Protein AF-A0A4Q9HXQ6-F1 (afdb_monomer_lite)

Sequence (179 aa):
MIAKRINAAAGVIARAMETRQTAAGIAVALSAAGMLQSPETAAEAERLRTQVTKLEQQVANAGALHIPHADSRHCQHDGGQWPCPTVSALGEASSASLWKRVTDALNALVATGIPVHVEPDGHISNPSGAEHIEWSRAAGRWRLVHDDETDETLLTAEQAEARRLDYRARMRAAGGDLP

Structure (mmCIF, N/CA/C/O backbone):
data_AF-A0A4Q9HXQ6-F1
#
_entry.id   AF-A0A4Q9HXQ6-F1
#
loop_
_atom_site.group_PDB
_atom_site.id
_atom_site.type_symbol
_atom_site.label_atom_id
_atom_site.label_alt_id
_atom_site.label_comp_id
_atom_site.label_asym_id
_atom_site.label_entity_id
_atom_site.label_seq_id
_atom_site.pdbx_PDB_ins_code
_atom_site.Cartn_x
_atom_site.Cartn_y
_atom_site.Cartn_z
_atom_site.occupancy
_atom_site.B_iso_or_equiv
_atom_site.auth_seq_id
_atom_site.auth_comp_id
_atom_site.auth_asym_id
_atom_site.auth_atom_id
_atom_site.pdbx_PDB_model_num
ATOM 1 N N . MET A 1 1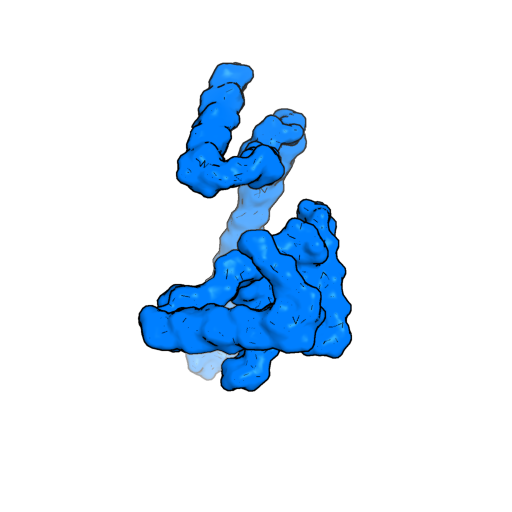 ? -0.865 21.820 25.682 1.00 62.19 1 MET A N 1
ATOM 2 C CA . MET A 1 1 ? -0.843 20.576 24.872 1.00 62.19 1 MET A CA 1
ATOM 3 C C . MET A 1 1 ? -2.142 19.775 24.965 1.00 62.19 1 MET A C 1
ATOM 5 O O . MET A 1 1 ? -2.641 19.377 23.923 1.00 62.19 1 MET A O 1
ATOM 9 N N . ILE A 1 2 ? -2.726 19.595 26.156 1.00 75.44 2 ILE A N 1
ATOM 10 C CA . ILE A 1 2 ? -3.942 18.782 26.366 1.00 75.44 2 ILE A CA 1
ATOM 11 C C . ILE A 1 2 ? -5.154 19.286 25.557 1.00 75.44 2 ILE A C 1
ATOM 13 O O . ILE A 1 2 ? -5.738 18.514 24.807 1.00 75.44 2 ILE A O 1
ATOM 17 N N . ALA A 1 3 ? -5.462 20.588 25.592 1.00 76.88 3 ALA A N 1
ATOM 18 C CA . ALA A 1 3 ? -6.603 21.156 24.857 1.00 76.88 3 ALA A CA 1
ATOM 19 C C . ALA A 1 3 ? -6.539 20.941 23.327 1.00 76.88 3 ALA A C 1
ATOM 21 O O . ALA A 1 3 ? -7.557 20.687 22.695 1.00 76.88 3 ALA A O 1
ATOM 22 N N . LYS A 1 4 ? -5.337 20.974 22.726 1.00 79.56 4 LYS A N 1
ATOM 23 C CA . LYS A 1 4 ? -5.158 20.696 21.288 1.00 79.56 4 LYS A CA 1
ATOM 24 C C . LYS A 1 4 ? -5.469 19.235 20.945 1.00 79.56 4 LYS A C 1
ATOM 26 O O . LYS A 1 4 ? -6.120 18.990 19.937 1.00 79.56 4 LYS A O 1
ATOM 31 N N . ARG A 1 5 ? -5.043 18.279 21.785 1.00 79.75 5 ARG A N 1
ATOM 32 C CA . ARG A 1 5 ? -5.346 16.847 21.590 1.00 79.75 5 ARG A CA 1
ATOM 33 C C . ARG A 1 5 ? -6.836 16.564 21.789 1.00 79.75 5 ARG A C 1
ATOM 35 O O . ARG A 1 5 ? -7.412 15.847 20.986 1.00 79.75 5 ARG A O 1
ATOM 42 N N . ILE A 1 6 ? -7.460 17.188 22.791 1.00 83.94 6 ILE A N 1
ATOM 43 C CA . ILE A 1 6 ? -8.906 17.068 23.038 1.00 83.94 6 ILE A CA 1
ATOM 44 C C . ILE A 1 6 ? -9.707 17.575 21.832 1.00 83.94 6 ILE A C 1
ATOM 46 O O . ILE A 1 6 ? -10.575 16.861 21.341 1.00 83.94 6 ILE A O 1
ATOM 50 N N . ASN A 1 7 ? -9.381 18.757 21.303 1.00 87.00 7 ASN A N 1
ATOM 51 C CA . ASN A 1 7 ? -10.089 19.308 20.143 1.00 87.00 7 ASN A CA 1
ATOM 52 C C . ASN A 1 7 ? -9.895 18.457 18.880 1.00 87.00 7 ASN A C 1
ATOM 54 O O . ASN A 1 7 ? -10.835 18.263 18.115 1.00 87.00 7 ASN A O 1
ATOM 58 N N . ALA A 1 8 ? -8.691 17.920 18.671 1.00 85.06 8 ALA A N 1
ATOM 59 C CA . ALA A 1 8 ? -8.421 17.038 17.543 1.00 85.06 8 ALA A CA 1
ATOM 60 C C . ALA A 1 8 ? -9.170 15.695 17.665 1.00 85.06 8 ALA A C 1
ATOM 62 O O . ALA A 1 8 ? -9.758 15.241 16.686 1.00 85.06 8 ALA A O 1
ATOM 63 N N . ALA A 1 9 ? -9.227 15.097 18.862 1.00 86.81 9 ALA A N 1
ATOM 64 C CA . ALA A 1 9 ? -10.021 13.894 19.118 1.00 86.81 9 ALA A CA 1
ATOM 65 C C . ALA A 1 9 ? -11.524 14.147 18.916 1.00 86.81 9 ALA A C 1
ATOM 67 O O . ALA A 1 9 ? -12.197 13.341 18.278 1.00 86.81 9 ALA A O 1
ATOM 68 N N . ALA A 1 10 ? -12.038 15.290 19.384 1.00 88.62 10 ALA A N 1
ATOM 69 C CA . ALA A 1 10 ? -13.428 15.686 19.170 1.00 88.62 10 ALA A CA 1
ATOM 70 C C . ALA A 1 10 ? -13.772 15.801 17.674 1.00 88.62 10 ALA A C 1
ATOM 72 O O . ALA A 1 10 ? -14.833 15.343 17.260 1.00 88.62 10 ALA A O 1
ATOM 73 N N . GLY A 1 11 ? -12.860 16.337 16.853 1.00 86.94 11 GLY A N 1
ATOM 74 C CA . GLY A 1 11 ? -13.035 16.400 15.398 1.00 86.94 11 GLY A CA 1
ATOM 75 C C . GLY A 1 11 ? -13.080 15.022 14.726 1.00 86.94 11 GLY A C 1
ATOM 76 O O . GLY A 1 11 ? -13.922 14.791 13.859 1.00 86.94 11 GLY A O 1
ATOM 77 N N . VAL A 1 12 ? -12.219 14.087 15.147 1.00 85.94 12 VAL A N 1
ATOM 78 C CA . VAL A 1 12 ? -12.231 12.700 14.641 1.00 85.94 12 VAL A CA 1
ATOM 79 C C . VAL A 1 12 ? -13.535 11.993 15.020 1.00 85.94 12 VAL A C 1
ATOM 81 O O . VAL A 1 12 ? -14.154 11.364 14.165 1.00 85.94 12 VAL A O 1
ATOM 84 N N . ILE A 1 13 ? -13.980 12.140 16.271 1.00 87.00 13 ILE A N 1
ATOM 85 C CA . ILE A 1 13 ? -15.233 11.547 16.759 1.00 87.00 13 ILE A CA 1
ATOM 86 C C . ILE A 1 13 ? -16.432 12.126 16.004 1.00 87.00 13 ILE A C 1
ATOM 88 O O . ILE A 1 13 ? -17.254 11.360 15.513 1.00 87.00 13 ILE A O 1
ATOM 92 N N . ALA A 1 14 ? -16.514 13.452 15.853 1.00 87.88 14 ALA A N 1
ATOM 93 C CA . ALA A 1 14 ? -17.610 14.101 15.134 1.00 87.88 14 ALA A CA 1
ATOM 94 C C . ALA A 1 14 ? -17.729 13.586 13.690 1.00 87.88 14 ALA A C 1
ATOM 96 O O . ALA A 1 14 ? -18.809 13.185 13.264 1.00 87.88 14 ALA A O 1
ATOM 97 N N . ARG A 1 15 ? -16.604 13.489 12.971 1.00 87.44 15 ARG A N 1
ATOM 98 C CA . ARG A 1 15 ? -16.581 12.978 11.594 1.00 87.44 15 ARG A CA 1
ATOM 99 C C . ARG A 1 15 ? -16.942 11.492 11.499 1.00 87.44 15 ARG A C 1
ATOM 101 O O . ARG A 1 15 ? -17.598 11.082 10.549 1.00 87.44 15 ARG A O 1
ATOM 108 N N . ALA A 1 16 ? -16.531 10.679 12.470 1.00 83.81 16 ALA A N 1
ATOM 109 C CA . ALA A 1 16 ? -16.905 9.265 12.522 1.00 83.81 16 ALA A CA 1
ATOM 110 C C . ALA A 1 16 ? -18.395 9.067 12.869 1.00 83.81 16 ALA A C 1
ATOM 112 O O . ALA A 1 16 ? -19.027 8.115 12.410 1.00 83.81 16 ALA A O 1
ATOM 113 N N . MET A 1 17 ? -18.983 9.988 13.640 1.00 83.06 17 MET A N 1
ATOM 114 C CA . MET A 1 17 ? -20.420 9.997 13.919 1.00 83.06 17 MET A CA 1
ATOM 115 C C . MET A 1 17 ? -21.253 10.392 12.691 1.00 83.06 17 MET A C 1
ATOM 117 O O . MET A 1 17 ? -22.320 9.815 12.484 1.00 83.06 17 MET A O 1
ATOM 121 N N . GLU A 1 18 ? -20.772 11.312 11.846 1.00 88.69 18 GLU A N 1
ATOM 122 C CA . GLU A 1 18 ? -21.433 11.680 10.578 1.00 88.69 18 GLU A CA 1
ATOM 123 C C . GLU A 1 18 ? -21.591 10.480 9.632 1.00 88.69 18 GLU A C 1
ATOM 125 O O . GLU A 1 18 ? -22.601 10.359 8.940 1.00 88.69 18 GLU A O 1
ATOM 130 N N . THR A 1 19 ? -20.632 9.552 9.649 1.00 85.38 19 THR A N 1
ATOM 131 C CA . THR A 1 19 ? -20.660 8.314 8.856 1.00 85.38 19 THR A CA 1
ATOM 132 C C . THR A 1 19 ? -21.284 7.126 9.596 1.00 85.38 19 THR A C 1
ATOM 134 O O . THR A 1 19 ? -21.181 5.995 9.128 1.00 85.38 19 THR A O 1
ATOM 137 N N . ARG A 1 20 ? -21.962 7.366 10.732 1.00 82.12 20 ARG A N 1
ATOM 138 C CA . ARG A 1 20 ? -22.626 6.348 11.572 1.00 82.12 20 ARG A CA 1
ATOM 139 C C . ARG A 1 20 ? -21.715 5.177 11.966 1.00 82.12 20 ARG A C 1
ATOM 141 O O . ARG A 1 20 ? -22.180 4.043 12.079 1.00 82.12 20 ARG A O 1
ATOM 148 N N . GLN A 1 21 ? -20.427 5.431 12.191 1.00 82.12 21 GLN A N 1
ATOM 149 C CA . GLN A 1 21 ? -19.519 4.365 12.604 1.00 82.12 21 GLN A CA 1
ATOM 150 C C . GLN A 1 21 ? -19.861 3.820 13.992 1.00 82.12 21 GLN A C 1
ATOM 152 O O . GLN A 1 21 ? -20.287 4.543 14.895 1.00 82.12 21 GLN A O 1
ATOM 157 N N . THR A 1 22 ? -19.626 2.521 14.169 1.00 87.81 22 THR A N 1
ATOM 158 C CA . THR A 1 22 ? -19.718 1.858 15.470 1.00 87.81 22 THR A CA 1
ATOM 159 C C . THR A 1 22 ? -18.613 2.358 16.404 1.00 87.81 22 THR A C 1
ATOM 161 O O . THR A 1 22 ? -17.607 2.925 15.971 1.00 87.81 22 THR A O 1
ATOM 164 N N . ALA A 1 23 ? -18.752 2.100 17.706 1.00 82.94 23 ALA A N 1
ATOM 165 C CA . ALA A 1 23 ? -17.714 2.427 18.687 1.00 82.94 23 ALA A CA 1
ATOM 166 C C . ALA A 1 23 ? -16.338 1.830 18.321 1.00 82.94 23 ALA A C 1
ATOM 168 O O . ALA A 1 23 ? -15.309 2.464 18.551 1.00 82.94 23 ALA A O 1
ATOM 169 N N . ALA A 1 24 ? -16.320 0.648 17.692 1.00 81.81 24 ALA A N 1
ATOM 170 C CA . ALA A 1 24 ? -15.103 0.030 17.175 1.00 81.81 24 ALA A CA 1
ATOM 171 C C . ALA A 1 24 ? -14.487 0.844 16.022 1.00 81.81 24 ALA A C 1
ATOM 173 O O . ALA A 1 24 ? -13.284 1.097 16.034 1.00 81.81 24 ALA A O 1
ATOM 174 N N . GLY A 1 25 ? -15.301 1.331 15.077 1.00 80.12 25 GLY A N 1
ATOM 175 C CA . GLY A 1 25 ? -14.837 2.203 13.990 1.00 80.12 25 GLY A CA 1
ATOM 176 C C . GLY A 1 25 ? -14.228 3.513 14.501 1.00 80.12 25 GLY A C 1
ATOM 177 O O . GLY A 1 25 ? -13.138 3.904 14.081 1.00 80.12 25 GLY A O 1
ATOM 178 N N . ILE A 1 26 ? -14.857 4.131 15.506 1.00 85.62 26 ILE A N 1
ATOM 179 C CA . ILE A 1 26 ? -14.330 5.338 16.164 1.00 85.62 26 ILE A CA 1
ATOM 180 C C . ILE A 1 26 ? -12.983 5.049 16.847 1.00 85.62 26 ILE A C 1
ATOM 182 O O . ILE A 1 26 ? -12.045 5.841 16.728 1.00 85.62 26 ILE A O 1
ATOM 186 N N . ALA A 1 27 ? -12.853 3.912 17.539 1.00 81.81 27 ALA A N 1
ATOM 187 C CA . ALA A 1 27 ? -11.600 3.511 18.179 1.00 81.81 27 ALA A CA 1
ATOM 188 C C . ALA A 1 27 ? -10.472 3.289 17.156 1.00 81.81 27 ALA A C 1
ATOM 190 O O . ALA A 1 27 ? -9.345 3.738 17.383 1.00 81.81 27 ALA A O 1
ATOM 191 N N . VAL A 1 28 ? -10.776 2.677 16.006 1.00 81.06 28 VAL A N 1
ATOM 192 C CA . VAL A 1 28 ? -9.829 2.528 14.888 1.00 81.06 28 VAL A CA 1
ATOM 193 C C . VAL A 1 28 ? -9.407 3.894 14.346 1.00 81.06 28 VAL A C 1
ATOM 195 O O . VAL A 1 28 ? -8.212 4.134 14.185 1.00 81.06 28 VAL A O 1
ATOM 198 N N . ALA A 1 29 ? -10.345 4.822 14.140 1.00 80.38 29 ALA A N 1
ATOM 199 C CA . ALA A 1 29 ? -10.038 6.169 13.658 1.00 80.38 29 ALA A CA 1
ATOM 200 C C . ALA A 1 29 ? -9.139 6.952 14.636 1.00 80.38 29 ALA A C 1
ATOM 202 O O . ALA A 1 29 ? -8.174 7.598 14.221 1.00 80.38 29 ALA A O 1
ATOM 203 N N . LEU A 1 30 ? -9.402 6.857 15.943 1.00 85.69 30 LEU A N 1
ATOM 204 C CA . LEU A 1 30 ? -8.563 7.468 16.980 1.00 85.69 30 LEU A CA 1
ATOM 205 C C . LEU A 1 30 ? -7.173 6.819 17.060 1.00 85.69 30 LEU A C 1
ATOM 207 O O . LEU A 1 30 ? -6.178 7.525 17.245 1.00 85.69 30 LEU A O 1
ATOM 211 N N . SER A 1 31 ? -7.089 5.498 16.892 1.00 82.00 31 SER A N 1
ATOM 212 C CA . SER A 1 31 ? -5.820 4.766 16.824 1.00 82.00 31 SER A CA 1
ATOM 213 C C . SER A 1 31 ? -4.994 5.183 15.603 1.00 82.00 31 SER A C 1
ATOM 215 O O . SER A 1 31 ? -3.824 5.541 15.739 1.00 82.00 31 SER A O 1
ATOM 217 N N . ALA A 1 32 ? -5.620 5.250 14.423 1.00 79.38 32 ALA A N 1
ATOM 218 C CA . ALA A 1 32 ? -4.990 5.694 13.179 1.00 79.38 32 ALA A CA 1
ATOM 219 C C . ALA A 1 32 ? -4.487 7.145 13.269 1.00 79.38 32 ALA A C 1
ATOM 221 O O . ALA A 1 32 ? -3.410 7.469 12.760 1.00 79.38 32 ALA A O 1
ATOM 222 N N . ALA A 1 33 ? -5.224 7.999 13.985 1.00 80.81 33 ALA A N 1
ATOM 223 C CA . ALA A 1 33 ? -4.827 9.369 14.301 1.00 80.81 33 ALA A CA 1
ATOM 224 C C . ALA A 1 33 ? -3.733 9.473 15.390 1.00 80.81 33 ALA A C 1
ATOM 226 O O . ALA A 1 33 ? -3.349 10.583 15.758 1.00 80.81 33 ALA A O 1
ATOM 227 N N . GLY A 1 34 ? -3.247 8.353 15.943 1.00 77.81 34 GLY A N 1
ATOM 228 C CA . GLY A 1 34 ? -2.225 8.328 16.998 1.00 77.81 34 GLY A CA 1
ATOM 229 C C . GLY A 1 34 ? -2.708 8.879 18.346 1.00 77.81 34 GLY A C 1
ATOM 230 O O . GLY A 1 34 ? -1.898 9.201 19.217 1.00 77.81 34 GLY A O 1
ATOM 231 N N . MET A 1 35 ? -4.026 9.016 18.540 1.00 83.62 35 MET A N 1
ATOM 232 C CA . MET A 1 35 ? -4.622 9.602 19.750 1.00 83.62 35 MET A CA 1
ATOM 233 C C . MET A 1 35 ? -4.565 8.649 20.948 1.00 83.62 35 MET A C 1
ATOM 235 O O . MET A 1 35 ? -4.562 9.109 22.087 1.00 83.62 35 MET A O 1
ATOM 239 N N . LEU A 1 36 ? -4.509 7.338 20.689 1.00 83.31 36 LEU A N 1
ATOM 240 C CA . LEU A 1 36 ? -4.455 6.285 21.711 1.00 83.31 36 LEU A CA 1
ATOM 241 C C . LEU A 1 36 ? -3.021 5.877 22.089 1.00 83.31 36 LEU A C 1
ATOM 243 O O . LEU A 1 36 ? -2.829 5.058 22.982 1.00 83.31 36 LEU A O 1
ATOM 247 N N . GLN A 1 37 ? -2.014 6.443 21.421 1.00 83.38 37 GLN A N 1
ATOM 248 C CA . GLN A 1 37 ? -0.603 6.150 21.668 1.00 83.38 37 GLN A CA 1
ATOM 249 C C . GLN A 1 37 ? 0.013 7.145 22.663 1.00 83.38 37 GLN A C 1
ATOM 251 O O . GLN A 1 37 ? -0.426 8.301 22.786 1.00 83.38 37 GLN A O 1
ATOM 256 N N . SER A 1 38 ? 1.073 6.711 23.355 1.00 84.94 38 SER A N 1
ATOM 257 C CA . SER A 1 38 ? 1.908 7.629 24.132 1.00 84.94 38 SER A CA 1
ATOM 258 C C . SER A 1 38 ? 2.482 8.716 23.207 1.00 84.94 38 SER A C 1
ATOM 260 O O . SER A 1 38 ? 2.663 8.482 22.004 1.00 84.94 38 SER A O 1
ATOM 262 N N . PRO A 1 39 ? 2.732 9.935 23.715 1.00 81.06 39 PRO A N 1
ATOM 263 C CA . PRO A 1 39 ? 3.301 10.999 22.892 1.00 81.06 39 PRO A CA 1
ATOM 264 C C . PRO A 1 39 ? 4.666 10.614 22.297 1.00 81.06 39 PRO A C 1
ATOM 266 O O . PRO A 1 39 ? 4.987 11.058 21.196 1.00 81.06 39 PRO A O 1
ATOM 269 N N . GLU A 1 40 ? 5.434 9.760 22.974 1.00 85.88 40 GLU A N 1
ATOM 270 C CA . GLU A 1 40 ? 6.713 9.236 22.494 1.00 85.88 40 GLU A CA 1
ATOM 271 C C . GLU A 1 40 ? 6.522 8.311 21.285 1.00 85.88 40 GLU A C 1
ATOM 273 O O . GLU A 1 40 ? 7.152 8.528 20.249 1.00 85.88 40 GLU A O 1
ATOM 278 N N . THR A 1 41 ? 5.603 7.342 21.373 1.00 87.44 41 THR A N 1
ATOM 279 C CA . THR A 1 41 ? 5.307 6.411 20.272 1.00 87.44 41 THR A CA 1
ATOM 280 C C . THR A 1 41 ? 4.720 7.140 19.066 1.00 87.44 41 THR A C 1
ATOM 282 O O . THR A 1 41 ? 5.118 6.874 17.934 1.00 87.44 41 THR A O 1
ATOM 285 N N . ALA A 1 42 ? 3.831 8.112 19.286 1.00 79.44 42 ALA A N 1
ATOM 286 C CA . ALA A 1 42 ? 3.281 8.921 18.200 1.00 79.44 42 ALA A CA 1
ATOM 287 C C . ALA A 1 42 ? 4.374 9.748 17.489 1.00 79.44 42 ALA A C 1
ATOM 289 O O . ALA A 1 42 ? 4.385 9.845 16.262 1.00 79.44 42 ALA A O 1
ATOM 290 N N . ALA A 1 43 ? 5.324 10.314 18.244 1.00 85.00 43 ALA A N 1
ATOM 291 C CA . ALA A 1 43 ? 6.441 11.074 17.683 1.00 85.00 43 ALA A CA 1
ATOM 292 C C . ALA A 1 43 ? 7.446 10.190 16.924 1.00 85.00 43 ALA A C 1
ATOM 294 O O . ALA A 1 43 ? 8.083 10.650 15.974 1.00 85.00 43 ALA A O 1
ATOM 295 N N . GLU A 1 44 ? 7.623 8.939 17.341 1.00 89.94 44 GLU A N 1
ATOM 296 C CA . GLU A 1 44 ? 8.434 7.963 16.613 1.00 89.94 44 GLU A CA 1
ATOM 297 C C . GLU A 1 44 ? 7.746 7.512 15.321 1.00 89.94 44 GLU A C 1
ATOM 299 O O . GLU A 1 44 ? 8.371 7.545 14.262 1.00 89.94 44 GLU A O 1
ATOM 304 N N . ALA A 1 45 ? 6.447 7.200 15.370 1.00 85.25 45 ALA A N 1
ATOM 305 C CA . ALA A 1 45 ? 5.669 6.840 14.187 1.00 85.25 45 ALA A CA 1
ATOM 306 C C . ALA A 1 45 ? 5.706 7.945 13.118 1.00 85.25 45 ALA A C 1
ATOM 308 O O . ALA A 1 45 ? 5.890 7.660 11.935 1.00 85.25 45 ALA A O 1
ATOM 309 N N . GLU A 1 46 ? 5.600 9.211 13.526 1.00 88.69 46 GLU A N 1
ATOM 310 C CA . GLU A 1 46 ? 5.692 10.347 12.606 1.00 88.69 46 GLU A CA 1
ATOM 311 C C . GLU A 1 46 ? 7.093 10.505 11.994 1.00 88.69 46 GLU A C 1
ATOM 313 O O . GLU A 1 46 ? 7.237 10.748 10.790 1.00 88.69 46 GLU A O 1
ATOM 318 N N . ARG A 1 47 ? 8.147 10.303 12.797 1.00 92.94 47 ARG A N 1
ATOM 319 C CA . ARG A 1 47 ? 9.529 10.292 12.296 1.00 92.94 47 ARG A CA 1
ATOM 320 C C . ARG A 1 47 ? 9.749 9.183 11.274 1.00 92.94 47 ARG A C 1
ATOM 322 O O . ARG A 1 47 ? 10.327 9.448 10.221 1.00 92.94 47 ARG A O 1
ATOM 329 N N . LEU A 1 48 ? 9.261 7.977 11.557 1.00 93.62 48 LEU A N 1
ATOM 330 C CA . LEU A 1 48 ? 9.371 6.839 10.648 1.00 93.62 48 LEU A CA 1
ATOM 331 C C . LEU A 1 48 ? 8.600 7.084 9.349 1.00 93.62 48 LEU A C 1
ATOM 333 O O . LEU A 1 48 ? 9.152 6.856 8.278 1.00 93.62 48 LEU A O 1
ATOM 337 N N . ARG A 1 49 ? 7.378 7.629 9.410 1.00 89.81 49 ARG A N 1
ATOM 338 C CA . ARG A 1 49 ? 6.605 8.002 8.209 1.00 89.81 49 ARG A CA 1
ATOM 339 C C . ARG A 1 49 ? 7.347 9.017 7.344 1.00 89.81 49 ARG A C 1
ATOM 341 O O . ARG A 1 49 ? 7.488 8.811 6.143 1.00 89.81 49 ARG A O 1
ATOM 348 N N . THR A 1 50 ? 7.901 10.059 7.964 1.00 95.50 50 THR A N 1
ATOM 349 C CA . THR A 1 50 ? 8.718 11.059 7.259 1.00 95.50 50 THR A CA 1
ATOM 350 C C . THR A 1 50 ? 9.949 10.418 6.610 1.00 95.50 50 THR A C 1
ATOM 352 O O . THR A 1 50 ? 10.309 10.744 5.477 1.00 95.50 50 THR A O 1
ATOM 355 N N . GLN A 1 51 ? 10.603 9.488 7.311 1.00 95.00 51 GLN A N 1
ATOM 356 C CA . GLN A 1 51 ? 11.757 8.765 6.786 1.00 95.00 51 GLN A CA 1
ATOM 357 C C . GLN A 1 51 ? 11.379 7.858 5.610 1.00 95.00 51 GLN A C 1
ATOM 359 O O . GLN A 1 51 ? 12.118 7.827 4.629 1.00 95.00 51 GLN A O 1
ATOM 364 N N . VAL A 1 52 ? 10.230 7.180 5.671 1.00 94.19 52 VAL A N 1
ATOM 365 C CA . VAL A 1 52 ? 9.704 6.364 4.568 1.00 94.19 52 VAL A CA 1
ATOM 366 C C . VAL A 1 52 ? 9.449 7.230 3.340 1.00 94.19 52 VAL A C 1
ATOM 368 O O . VAL A 1 52 ? 10.027 6.944 2.299 1.00 94.19 52 VAL A O 1
ATOM 371 N N . THR A 1 53 ? 8.723 8.345 3.462 1.00 94.38 53 THR A N 1
ATOM 372 C CA . THR A 1 53 ? 8.486 9.259 2.327 1.00 94.38 53 THR A CA 1
ATOM 373 C C . THR A 1 53 ? 9.793 9.777 1.724 1.00 94.38 53 THR A C 1
ATOM 375 O O . THR A 1 53 ? 9.940 9.867 0.505 1.00 94.38 53 THR A O 1
ATOM 378 N N . LYS A 1 54 ? 10.788 10.086 2.564 1.00 94.69 54 LYS A N 1
ATOM 379 C CA . LYS A 1 54 ? 12.114 10.494 2.088 1.00 94.69 54 LYS A CA 1
ATOM 380 C C . LYS A 1 54 ? 12.809 9.376 1.306 1.00 94.69 54 LYS A C 1
ATOM 382 O O . LYS A 1 54 ? 13.392 9.655 0.260 1.00 94.69 54 LYS A O 1
ATOM 387 N N . LEU A 1 55 ? 12.775 8.144 1.808 1.00 92.88 55 LEU A N 1
ATOM 388 C CA . LEU A 1 55 ? 13.386 6.989 1.146 1.00 92.88 55 LEU A CA 1
ATOM 389 C C . LEU A 1 55 ? 12.666 6.644 -0.162 1.00 92.88 55 LEU A C 1
ATOM 391 O O . LEU A 1 55 ? 13.329 6.416 -1.169 1.00 92.88 55 LEU A O 1
ATOM 395 N N . GLU A 1 56 ? 11.335 6.686 -0.183 1.00 90.12 56 GLU A N 1
ATOM 396 C CA . GLU A 1 56 ? 10.529 6.501 -1.395 1.00 90.12 56 GLU A CA 1
ATOM 397 C C . GLU A 1 56 ? 10.891 7.539 -2.462 1.00 90.12 56 GLU A C 1
ATOM 399 O O . GLU A 1 56 ? 11.129 7.185 -3.618 1.00 90.12 56 GLU A O 1
ATOM 404 N N . GLN A 1 57 ? 11.038 8.809 -2.072 1.00 90.06 57 GLN A N 1
ATOM 405 C CA . GLN A 1 57 ? 11.483 9.858 -2.987 1.00 90.06 57 GLN A CA 1
ATOM 406 C C . GLN A 1 57 ? 12.912 9.618 -3.492 1.00 90.06 57 GLN A C 1
ATOM 408 O O . GLN A 1 57 ? 13.199 9.852 -4.666 1.00 90.06 57 GLN A O 1
ATOM 413 N N . GLN A 1 58 ? 13.822 9.154 -2.632 1.00 90.69 58 GLN A N 1
ATOM 414 C CA . GLN A 1 58 ? 15.192 8.820 -3.035 1.00 90.69 58 GLN A CA 1
ATOM 415 C C . GLN A 1 58 ? 15.221 7.664 -4.039 1.00 90.69 58 GLN A C 1
ATOM 417 O O . GLN A 1 58 ? 15.946 7.746 -5.030 1.00 90.69 58 GLN A O 1
ATOM 422 N N . VAL A 1 59 ? 14.402 6.634 -3.825 1.00 90.25 59 VAL A N 1
ATOM 423 C CA . VAL A 1 59 ? 14.240 5.507 -4.751 1.00 90.25 59 VAL A CA 1
ATOM 424 C C . VAL A 1 59 ? 13.672 5.975 -6.092 1.00 90.25 59 VAL A C 1
ATOM 426 O O . VAL A 1 59 ? 14.225 5.635 -7.139 1.00 90.25 59 VAL A O 1
ATOM 429 N N . ALA A 1 60 ? 12.624 6.804 -6.076 1.00 87.81 60 ALA A N 1
ATOM 430 C CA . ALA A 1 60 ? 12.038 7.364 -7.292 1.00 87.81 60 ALA A CA 1
ATOM 431 C C . ALA A 1 60 ? 13.053 8.212 -8.078 1.00 87.81 60 ALA A C 1
ATOM 433 O O . ALA A 1 60 ? 13.184 8.063 -9.293 1.00 87.81 60 ALA A O 1
ATOM 434 N N . ASN A 1 61 ? 13.823 9.053 -7.382 1.00 91.38 61 ASN A N 1
ATOM 435 C CA . ASN A 1 61 ? 14.867 9.871 -7.996 1.00 91.38 61 ASN A CA 1
ATOM 436 C C . ASN A 1 61 ? 15.982 9.011 -8.604 1.00 91.38 61 ASN A C 1
ATOM 438 O O . ASN A 1 61 ? 16.424 9.290 -9.716 1.00 91.38 61 ASN A O 1
ATOM 442 N N . ALA A 1 62 ? 16.420 7.959 -7.906 1.00 90.31 62 ALA A N 1
ATOM 443 C CA . ALA A 1 62 ? 17.420 7.033 -8.429 1.00 90.31 62 ALA A CA 1
ATOM 444 C C . ALA A 1 62 ? 16.920 6.339 -9.707 1.00 90.31 62 ALA A C 1
ATOM 446 O O . ALA A 1 62 ? 17.633 6.312 -10.707 1.00 90.31 62 ALA A O 1
ATOM 447 N N . GLY A 1 63 ? 15.671 5.864 -9.724 1.00 87.62 63 GLY A N 1
ATOM 448 C CA . GLY A 1 63 ? 15.068 5.284 -10.928 1.00 87.62 63 GLY A CA 1
ATOM 449 C C . GLY A 1 63 ? 14.973 6.271 -12.099 1.00 87.62 63 GLY A C 1
ATOM 450 O O . GLY A 1 63 ? 15.217 5.889 -13.238 1.00 87.62 63 GLY A O 1
ATOM 451 N N . ALA A 1 64 ? 14.673 7.545 -11.829 1.00 90.69 64 ALA A N 1
ATOM 452 C CA . ALA A 1 64 ? 14.567 8.576 -12.864 1.00 90.69 64 ALA A CA 1
ATOM 453 C C . ALA A 1 64 ? 15.923 8.986 -13.467 1.00 90.69 64 ALA A C 1
ATOM 455 O O . ALA A 1 64 ? 15.990 9.330 -14.646 1.00 90.69 64 ALA A O 1
ATOM 456 N N . LEU A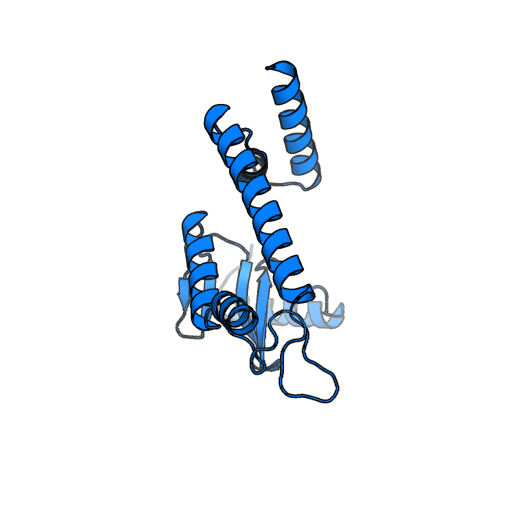 1 65 ? 16.999 8.958 -12.672 1.00 93.31 65 LEU A N 1
ATOM 457 C CA . LEU A 1 65 ? 18.351 9.290 -13.137 1.00 93.31 65 LEU A CA 1
ATOM 458 C C . LEU A 1 65 ? 18.956 8.185 -14.009 1.00 93.31 65 LEU A C 1
ATOM 460 O O . LEU A 1 65 ? 19.704 8.473 -14.942 1.00 93.31 65 LEU A O 1
ATOM 464 N N . HIS A 1 66 ? 18.634 6.926 -13.719 1.00 93.31 66 HIS A N 1
ATOM 465 C CA . HIS A 1 66 ? 19.144 5.784 -14.464 1.00 93.31 66 HIS A CA 1
ATOM 466 C C . HIS A 1 66 ? 18.214 5.434 -15.631 1.00 93.31 66 HIS A C 1
ATOM 468 O O . HIS A 1 66 ? 17.389 4.530 -15.540 1.00 93.31 66 HIS A O 1
ATOM 474 N N . ILE A 1 67 ? 18.376 6.146 -16.746 1.00 91.56 67 ILE A N 1
ATOM 475 C CA . ILE A 1 67 ? 17.655 5.924 -18.009 1.00 91.56 67 ILE A CA 1
ATOM 476 C C . ILE A 1 67 ? 18.548 5.237 -19.055 1.00 91.56 67 ILE A C 1
ATOM 478 O O . ILE A 1 67 ? 19.760 5.469 -19.067 1.00 91.56 67 ILE A O 1
ATOM 482 N N . PRO A 1 68 ? 17.988 4.407 -19.956 1.00 92.50 68 PRO A N 1
ATOM 483 C CA . PRO A 1 68 ? 18.753 3.804 -21.041 1.00 92.50 68 PRO A CA 1
ATOM 484 C C . PRO A 1 68 ? 19.124 4.851 -22.095 1.00 92.50 68 PRO A C 1
ATOM 486 O O . PRO A 1 68 ? 18.368 5.789 -22.359 1.00 92.50 68 PRO A O 1
ATOM 489 N N . HIS A 1 69 ? 20.274 4.688 -22.741 1.00 90.31 69 HIS A N 1
ATOM 490 C CA . HIS A 1 69 ? 20.565 5.390 -23.990 1.00 90.31 69 HIS A CA 1
ATOM 491 C C . HIS A 1 69 ? 19.579 4.963 -25.090 1.00 90.31 69 HIS A C 1
ATOM 493 O O . HIS A 1 69 ? 19.171 3.805 -25.157 1.00 90.31 69 HIS A O 1
ATOM 499 N N . ALA A 1 70 ? 19.203 5.893 -25.972 1.00 91.06 70 ALA A N 1
ATOM 500 C CA . ALA A 1 70 ? 18.261 5.609 -27.060 1.00 91.06 70 ALA A CA 1
ATOM 501 C C . ALA A 1 70 ? 18.849 4.668 -28.129 1.00 91.06 70 ALA A C 1
ATOM 503 O O . ALA A 1 70 ? 18.122 3.923 -28.781 1.00 91.06 70 ALA A O 1
ATOM 504 N N . ASP A 1 71 ? 20.165 4.709 -28.302 1.00 91.38 71 ASP A N 1
ATOM 505 C CA . ASP A 1 71 ? 20.926 4.064 -29.370 1.00 91.38 71 ASP A CA 1
ATOM 506 C C . ASP A 1 71 ? 21.902 2.989 -28.865 1.00 91.38 71 ASP A C 1
ATOM 508 O O . ASP A 1 71 ? 22.484 2.256 -29.664 1.00 91.38 71 ASP A O 1
ATOM 512 N N . SER A 1 72 ? 22.072 2.850 -27.546 1.00 90.00 72 SER A N 1
ATOM 513 C CA . SER A 1 72 ? 22.988 1.874 -26.958 1.00 90.00 72 SER A CA 1
ATOM 514 C C . SER A 1 72 ? 22.365 1.120 -25.787 1.00 90.00 72 SER A C 1
ATOM 516 O O . SER A 1 72 ? 21.486 1.610 -25.085 1.00 90.00 72 SER A O 1
ATOM 518 N N . ARG A 1 73 ? 22.847 -0.105 -25.546 1.00 90.25 73 ARG A N 1
ATOM 519 C CA . ARG A 1 73 ? 22.437 -0.925 -24.394 1.00 90.25 73 ARG A CA 1
ATOM 520 C C . ARG A 1 73 ? 23.196 -0.537 -23.125 1.00 90.25 73 ARG A C 1
ATOM 522 O O . ARG A 1 73 ? 23.657 -1.419 -22.407 1.00 90.25 73 ARG A O 1
ATOM 529 N N . HIS A 1 74 ? 23.328 0.759 -22.864 1.00 93.38 74 HIS A N 1
ATOM 530 C CA . HIS A 1 74 ? 23.964 1.280 -21.661 1.00 93.38 74 HIS A CA 1
ATOM 531 C C . HIS A 1 74 ? 23.044 2.257 -20.933 1.00 93.38 74 HIS A C 1
ATOM 533 O O . HIS A 1 74 ? 22.159 2.874 -21.526 1.00 93.38 74 HIS A O 1
ATOM 539 N N . CYS A 1 75 ? 23.251 2.383 -19.634 1.00 94.50 75 CYS A N 1
ATOM 540 C CA . CYS A 1 75 ? 22.620 3.390 -18.798 1.00 94.50 75 CYS A CA 1
ATOM 541 C C . CYS A 1 75 ? 23.342 4.735 -18.957 1.00 94.50 75 CYS A C 1
ATOM 543 O O . CYS A 1 75 ? 24.570 4.788 -18.962 1.00 94.50 75 CYS A O 1
ATOM 545 N N . GLN A 1 76 ? 22.582 5.826 -19.044 1.00 92.75 76 GLN A N 1
ATOM 546 C CA . GLN A 1 76 ? 23.120 7.179 -19.216 1.00 92.75 76 GLN A CA 1
ATOM 547 C C . GLN A 1 76 ? 23.873 7.700 -17.987 1.00 92.75 76 GLN A C 1
ATOM 549 O O . GLN A 1 76 ? 24.727 8.572 -18.118 1.00 92.75 76 GLN A O 1
ATOM 554 N N . HIS A 1 77 ? 23.550 7.197 -16.793 1.00 91.19 77 HIS A N 1
ATOM 555 C CA . HIS A 1 77 ? 24.113 7.713 -15.546 1.00 91.19 77 HIS A CA 1
ATOM 556 C C . HIS A 1 77 ? 25.454 7.075 -15.182 1.00 91.19 77 HIS A C 1
ATOM 558 O O . HIS A 1 77 ? 26.391 7.769 -14.802 1.00 91.19 77 HIS A O 1
ATOM 564 N N . ASP A 1 78 ? 25.543 5.749 -15.286 1.00 89.06 78 ASP A N 1
ATOM 565 C CA . ASP A 1 78 ? 26.714 4.976 -14.859 1.00 89.06 78 ASP A CA 1
ATOM 566 C C . ASP A 1 78 ? 27.506 4.379 -16.035 1.00 89.06 78 ASP A C 1
ATOM 568 O O . ASP A 1 78 ? 28.583 3.823 -15.823 1.00 89.06 78 ASP A O 1
ATOM 572 N N . GLY A 1 79 ? 27.003 4.489 -17.273 1.00 88.94 79 GLY A N 1
ATOM 573 C CA . GLY A 1 79 ? 27.632 3.933 -18.475 1.00 88.94 79 GLY A CA 1
ATOM 574 C C . GLY A 1 79 ? 27.653 2.401 -18.527 1.00 88.94 79 GLY A C 1
ATOM 575 O O . GLY A 1 79 ? 28.204 1.830 -19.468 1.00 88.94 79 GLY A O 1
ATOM 576 N N . GLY A 1 80 ? 27.073 1.721 -17.533 1.00 91.12 80 GLY A N 1
ATOM 577 C CA . GLY A 1 80 ? 27.027 0.265 -17.455 1.00 91.12 80 GLY A CA 1
ATOM 578 C C . GLY A 1 80 ? 26.003 -0.330 -18.417 1.00 91.12 80 GLY A C 1
ATOM 579 O O . GLY A 1 80 ? 25.133 0.373 -18.928 1.00 91.12 80 GLY A O 1
ATOM 580 N N . GLN A 1 81 ? 26.087 -1.639 -18.667 1.00 94.56 81 GLN A N 1
ATOM 581 C CA . GLN A 1 81 ? 25.119 -2.341 -19.513 1.00 94.56 81 GLN A CA 1
ATOM 582 C C . GLN A 1 81 ? 23.699 -2.206 -18.946 1.00 94.56 81 GLN A C 1
ATOM 584 O O . GLN A 1 81 ? 23.495 -2.356 -17.746 1.00 94.56 81 GLN A O 1
ATOM 589 N N . TRP A 1 82 ? 22.718 -1.941 -19.807 1.00 90.69 82 TRP A N 1
ATOM 590 C CA . TRP A 1 82 ? 21.310 -1.852 -19.426 1.00 90.69 82 TRP A CA 1
ATOM 591 C C . TRP A 1 82 ? 20.632 -3.240 -19.373 1.00 90.69 82 TRP A C 1
ATOM 593 O O . TRP A 1 82 ? 20.808 -4.017 -20.319 1.00 90.69 82 TRP A O 1
ATOM 603 N N . PRO A 1 83 ? 19.793 -3.538 -18.355 1.00 91.88 83 PRO A N 1
ATOM 604 C CA . PRO A 1 83 ? 19.557 -2.731 -17.154 1.00 91.88 83 PRO A CA 1
ATOM 605 C C . PRO A 1 83 ? 20.795 -2.714 -16.252 1.00 91.88 83 PRO A C 1
ATOM 607 O O . PRO A 1 83 ? 21.407 -3.753 -16.006 1.00 91.88 83 PRO A O 1
ATOM 610 N N . CYS A 1 84 ? 21.172 -1.527 -15.772 1.00 92.12 84 CYS A N 1
ATOM 611 C CA . CYS A 1 84 ? 22.353 -1.392 -14.925 1.00 92.12 84 CYS A CA 1
ATOM 612 C C . CYS A 1 84 ? 22.089 -1.948 -13.515 1.00 92.12 84 CYS A C 1
ATOM 614 O O . CYS A 1 84 ? 20.925 -2.077 -13.119 1.00 92.12 84 CYS A O 1
ATOM 616 N N . PRO A 1 85 ? 23.137 -2.255 -12.723 1.00 91.31 85 PRO A N 1
ATOM 617 C CA . PRO A 1 85 ? 22.980 -2.862 -11.400 1.00 91.31 85 PRO A CA 1
ATOM 618 C C . PRO A 1 85 ? 22.014 -2.109 -10.477 1.00 91.31 85 PRO A C 1
ATOM 620 O O . PRO A 1 85 ? 21.238 -2.742 -9.768 1.00 91.31 85 PRO A O 1
ATOM 623 N N . THR A 1 86 ? 21.999 -0.774 -10.529 1.00 89.56 86 THR A N 1
ATOM 624 C CA . THR A 1 86 ? 21.078 0.055 -9.738 1.00 89.56 86 THR A CA 1
ATOM 625 C C . THR A 1 86 ? 19.620 -0.183 -10.124 1.00 89.56 86 THR A C 1
ATOM 627 O O . THR A 1 86 ? 18.790 -0.435 -9.256 1.00 89.56 86 THR A O 1
ATOM 630 N N . VAL A 1 87 ? 19.291 -0.147 -11.418 1.00 87.81 87 VAL A N 1
ATOM 631 C CA . VAL A 1 87 ? 17.914 -0.366 -11.898 1.00 87.81 87 VAL A CA 1
ATOM 632 C C . VAL A 1 87 ? 17.475 -1.803 -11.655 1.00 87.81 87 VAL A C 1
ATOM 634 O O . VAL A 1 87 ? 16.336 -2.025 -11.253 1.00 87.81 87 VAL A O 1
ATOM 637 N N . SER A 1 88 ? 18.377 -2.769 -11.827 1.00 87.88 88 SER A N 1
ATOM 638 C CA . SER A 1 88 ? 18.112 -4.170 -11.498 1.00 87.88 88 SER A CA 1
ATOM 639 C C . SER A 1 88 ? 17.820 -4.350 -10.007 1.00 87.88 88 SER A C 1
ATOM 641 O O . SER A 1 88 ? 16.811 -4.956 -9.671 1.00 87.88 88 SER A O 1
ATOM 643 N N . ALA A 1 89 ? 18.606 -3.743 -9.113 1.00 86.12 89 ALA A N 1
ATOM 644 C CA . ALA A 1 89 ? 18.367 -3.804 -7.669 1.00 86.12 89 ALA A CA 1
ATOM 645 C C . ALA A 1 89 ? 17.047 -3.125 -7.253 1.00 86.12 89 ALA A C 1
ATOM 647 O O . ALA A 1 89 ? 16.316 -3.647 -6.410 1.00 86.12 89 ALA A O 1
ATOM 648 N N . LEU A 1 90 ? 16.701 -1.984 -7.863 1.00 85.12 90 LEU A N 1
ATOM 649 C CA . LEU A 1 90 ? 15.400 -1.333 -7.658 1.00 85.12 90 LEU A CA 1
ATOM 650 C C . LEU A 1 90 ? 14.244 -2.199 -8.182 1.00 85.12 90 LEU A C 1
ATOM 652 O O . LEU A 1 90 ? 13.191 -2.294 -7.546 1.00 85.12 90 LEU A O 1
ATOM 656 N N . GLY A 1 91 ? 14.453 -2.852 -9.326 1.00 77.44 91 GLY A N 1
ATOM 657 C CA . GLY A 1 91 ? 13.538 -3.818 -9.917 1.00 77.44 91 GLY A CA 1
ATOM 658 C C . GLY A 1 91 ? 13.334 -5.036 -9.024 1.00 77.44 91 GLY A C 1
ATOM 659 O O . GLY A 1 91 ? 12.192 -5.418 -8.821 1.00 77.44 91 GLY A O 1
ATOM 660 N N . GLU A 1 92 ? 14.396 -5.581 -8.433 1.00 75.25 92 GLU A N 1
ATOM 661 C CA . GLU A 1 92 ? 14.367 -6.731 -7.521 1.00 75.25 92 GLU A CA 1
ATOM 662 C C . GLU A 1 92 ? 13.675 -6.415 -6.190 1.00 75.25 92 GLU A C 1
ATOM 664 O O . GLU A 1 92 ? 12.848 -7.193 -5.708 1.00 75.25 92 GLU A O 1
ATOM 669 N N . ALA A 1 93 ? 13.945 -5.234 -5.627 1.00 67.25 93 ALA A N 1
ATOM 670 C CA . ALA A 1 93 ? 13.247 -4.733 -4.445 1.00 67.25 93 ALA A CA 1
ATOM 671 C C . ALA A 1 93 ? 11.747 -4.518 -4.716 1.00 67.25 93 ALA A C 1
ATOM 673 O O . ALA A 1 93 ? 10.906 -4.773 -3.853 1.00 67.25 93 ALA A O 1
ATOM 674 N N . SER A 1 94 ? 11.400 -4.100 -5.936 1.00 63.66 94 SER A N 1
ATOM 675 C CA . SER A 1 94 ? 10.014 -4.031 -6.400 1.00 63.66 94 SER A CA 1
ATOM 676 C C . SER A 1 94 ? 9.463 -5.415 -6.772 1.00 63.66 94 SER A C 1
ATOM 678 O O . SER A 1 94 ? 8.274 -5.672 -6.614 1.00 63.66 94 SER A O 1
ATOM 680 N N . SER A 1 95 ? 10.283 -6.373 -7.196 1.00 55.16 95 SER A N 1
ATOM 681 C CA . SER A 1 95 ? 9.846 -7.690 -7.662 1.00 55.16 95 SER A CA 1
ATOM 682 C C . SER A 1 95 ? 9.693 -8.711 -6.540 1.00 55.16 95 SER A C 1
ATOM 684 O O . SER A 1 95 ? 9.838 -9.911 -6.790 1.00 55.16 95 SER A O 1
ATOM 686 N N . ALA A 1 96 ? 9.357 -8.279 -5.317 1.00 65.38 96 ALA A N 1
ATOM 687 C CA . ALA A 1 96 ? 8.712 -9.179 -4.368 1.00 65.38 96 ALA A CA 1
ATOM 688 C C . ALA A 1 96 ? 7.636 -9.944 -5.148 1.00 65.38 96 ALA A C 1
ATOM 690 O O . ALA A 1 96 ? 6.757 -9.318 -5.756 1.00 65.38 96 ALA A O 1
ATOM 691 N N . SER A 1 97 ? 7.787 -11.274 -5.227 1.00 78.88 97 SER A N 1
ATOM 692 C CA . SER A 1 97 ? 6.927 -12.106 -6.066 1.00 78.88 97 SER A CA 1
ATOM 693 C C . SER A 1 97 ? 5.471 -11.782 -5.752 1.00 78.88 97 SER A C 1
ATOM 695 O O . SER A 1 97 ? 5.150 -11.405 -4.622 1.00 78.88 97 SER A O 1
ATOM 697 N N . LEU A 1 98 ? 4.571 -11.906 -6.730 1.00 76.88 98 LEU A N 1
ATOM 698 C CA . LEU A 1 98 ? 3.150 -11.647 -6.478 1.00 76.88 98 LEU A CA 1
ATOM 699 C C . LEU A 1 98 ? 2.674 -12.411 -5.231 1.00 76.88 98 LEU A C 1
ATOM 701 O O . LEU A 1 98 ? 1.991 -11.850 -4.384 1.00 76.88 98 LEU A O 1
ATOM 705 N N . TRP A 1 99 ? 3.164 -13.639 -5.063 1.00 81.88 99 TRP A N 1
ATOM 706 C CA . TRP A 1 99 ? 2.979 -14.444 -3.862 1.00 81.88 99 TRP A CA 1
ATOM 707 C C . TRP A 1 99 ? 3.515 -13.796 -2.587 1.00 81.88 99 TRP A C 1
ATOM 709 O O . TRP A 1 99 ? 2.796 -13.765 -1.600 1.00 81.88 99 TRP A O 1
ATOM 719 N N . LYS A 1 100 ? 4.724 -13.226 -2.584 1.00 83.69 100 LYS A N 1
ATOM 720 C CA . LYS A 1 100 ? 5.245 -12.489 -1.423 1.00 83.69 100 LYS A CA 1
ATOM 721 C C . LYS A 1 100 ? 4.370 -11.286 -1.070 1.00 83.69 100 LYS A C 1
ATOM 723 O O . LYS A 1 100 ? 4.088 -11.086 0.105 1.00 83.69 100 LYS A O 1
ATOM 728 N N . ARG A 1 101 ? 3.901 -10.528 -2.065 1.00 81.12 101 ARG A N 1
ATOM 729 C CA . ARG A 1 101 ? 3.003 -9.381 -1.843 1.00 81.12 101 ARG A CA 1
ATOM 730 C C . ARG A 1 101 ? 1.651 -9.815 -1.277 1.00 81.12 101 ARG A C 1
ATOM 732 O O . ARG A 1 101 ? 1.151 -9.183 -0.355 1.00 81.12 101 ARG A O 1
ATOM 739 N N . VAL A 1 102 ? 1.088 -10.905 -1.802 1.00 85.69 102 VAL A N 1
ATOM 740 C CA . VAL A 1 102 ? -0.145 -11.512 -1.278 1.00 85.69 102 VAL A CA 1
ATOM 741 C C . VAL A 1 102 ? 0.064 -11.971 0.165 1.00 85.69 102 VAL A C 1
ATOM 743 O O . VAL A 1 102 ? -0.730 -11.623 1.032 1.00 85.69 102 VAL A O 1
ATOM 746 N N . THR A 1 103 ? 1.165 -12.664 0.456 1.00 87.88 103 THR A N 1
ATOM 747 C CA . THR A 1 103 ? 1.525 -13.076 1.820 1.00 87.88 103 THR A CA 1
ATOM 748 C C . THR A 1 103 ? 1.660 -11.880 2.763 1.00 87.88 103 THR A C 1
ATOM 750 O O . THR A 1 103 ? 1.157 -11.926 3.882 1.00 87.88 103 THR A O 1
ATOM 753 N N . ASP A 1 104 ? 2.296 -10.795 2.323 1.00 86.62 104 ASP A N 1
ATOM 754 C CA . ASP A 1 104 ? 2.455 -9.586 3.137 1.00 86.62 104 ASP A CA 1
ATOM 755 C C . ASP A 1 104 ? 1.116 -8.900 3.417 1.00 86.62 104 ASP A C 1
ATOM 757 O O . ASP A 1 104 ? 0.871 -8.485 4.549 1.00 86.62 104 ASP A O 1
ATOM 761 N N . ALA A 1 105 ? 0.222 -8.844 2.428 1.00 86.06 105 ALA A N 1
ATOM 762 C CA . ALA A 1 105 ? -1.126 -8.317 2.612 1.00 86.06 105 ALA A CA 1
ATOM 763 C C . ALA A 1 105 ? -1.942 -9.158 3.610 1.00 86.06 105 ALA A C 1
ATOM 765 O O . ALA A 1 105 ? -2.571 -8.602 4.509 1.00 86.06 105 ALA A O 1
ATOM 766 N N . LEU A 1 106 ? -1.883 -10.491 3.508 1.00 87.56 106 LEU A N 1
ATOM 767 C CA . LEU A 1 106 ? -2.555 -11.397 4.448 1.00 87.56 106 LEU A CA 1
ATOM 768 C C . LEU A 1 106 ? -2.010 -11.238 5.875 1.00 87.56 106 LEU A C 1
ATOM 770 O O . LEU A 1 106 ? -2.781 -11.149 6.829 1.00 87.56 106 LEU A O 1
ATOM 774 N N . ASN A 1 107 ? -0.688 -11.125 6.029 1.00 87.25 107 ASN A N 1
ATOM 775 C CA . ASN A 1 107 ? -0.065 -10.881 7.330 1.00 87.25 107 ASN A CA 1
ATOM 776 C C . ASN A 1 107 ? -0.446 -9.512 7.914 1.00 87.25 107 ASN A C 1
ATOM 778 O O . ASN A 1 107 ? -0.607 -9.394 9.128 1.00 87.25 107 ASN A O 1
ATOM 782 N N . ALA A 1 108 ? -0.612 -8.486 7.075 1.00 87.81 108 ALA A N 1
ATOM 783 C CA . ALA A 1 108 ? -1.056 -7.168 7.520 1.00 87.81 108 ALA A CA 1
ATOM 784 C C . ALA A 1 108 ? -2.487 -7.199 8.084 1.00 87.81 108 ALA A C 1
ATOM 786 O O . ALA A 1 108 ? -2.734 -6.560 9.105 1.00 87.81 108 ALA A O 1
ATOM 787 N N . LEU A 1 109 ? -3.398 -7.978 7.486 1.00 83.94 109 LEU A N 1
ATOM 788 C CA . LEU A 1 109 ? -4.750 -8.195 8.026 1.00 83.94 109 LEU A CA 1
ATOM 789 C C . LEU A 1 109 ? -4.702 -8.868 9.405 1.00 83.94 109 LEU A C 1
ATOM 791 O O . LEU A 1 109 ? -5.334 -8.412 10.356 1.00 83.94 109 LEU A O 1
ATOM 795 N N . VAL A 1 110 ? -3.880 -9.907 9.556 1.00 84.25 110 VAL A N 1
ATOM 796 C CA . VAL A 1 110 ? -3.713 -10.575 10.855 1.00 84.25 110 VAL A CA 1
ATOM 797 C C . VAL A 1 110 ? -3.130 -9.616 11.901 1.00 84.25 110 VAL A C 1
ATOM 799 O O . VAL A 1 110 ? -3.585 -9.597 13.045 1.00 84.25 110 VAL A O 1
ATOM 802 N N . ALA A 1 111 ? -2.167 -8.773 11.518 1.00 83.94 111 ALA A N 1
ATOM 803 C CA . ALA A 1 111 ? -1.549 -7.793 12.410 1.00 83.94 111 ALA A CA 1
ATOM 804 C C . ALA A 1 111 ? -2.522 -6.703 12.901 1.00 83.94 111 ALA A C 1
ATOM 806 O O . ALA A 1 111 ? -2.309 -6.146 13.979 1.00 83.94 111 ALA A O 1
ATOM 807 N N . THR A 1 112 ? -3.598 -6.413 12.161 1.00 82.56 112 THR A N 1
ATOM 808 C CA . THR A 1 112 ? -4.674 -5.509 12.608 1.00 82.56 112 THR A CA 1
ATOM 809 C C . THR A 1 112 ? -5.750 -6.217 13.436 1.00 82.56 112 THR A C 1
ATOM 811 O O . THR A 1 112 ? -6.726 -5.585 13.839 1.00 82.56 112 THR A O 1
ATOM 814 N N . GLY A 1 113 ? -5.564 -7.507 13.738 1.00 82.38 113 GLY A N 1
ATOM 815 C CA . GLY A 1 113 ? -6.512 -8.314 14.500 1.00 82.38 113 GLY A CA 1
ATOM 816 C C . GLY A 1 113 ? -7.684 -8.833 13.669 1.00 82.38 113 GLY A C 1
ATOM 817 O O . GLY A 1 113 ? -8.681 -9.255 14.252 1.00 82.38 113 GLY A O 1
ATOM 818 N N . ILE A 1 114 ? -7.582 -8.804 12.335 1.00 78.38 114 ILE A N 1
ATOM 819 C CA . ILE A 1 114 ? -8.587 -9.354 11.423 1.00 78.38 114 ILE A CA 1
ATOM 820 C C . ILE A 1 114 ? -8.208 -10.814 11.122 1.00 78.38 114 ILE A C 1
ATOM 822 O O . ILE A 1 114 ? -7.238 -11.055 10.397 1.00 78.38 114 ILE A O 1
ATOM 826 N N . PRO A 1 115 ? -8.919 -11.812 11.681 1.00 78.19 115 PRO A N 1
ATOM 827 C CA . PRO A 1 115 ? -8.670 -13.206 11.345 1.00 78.19 115 PRO A CA 1
ATOM 828 C C . PRO A 1 115 ? -9.057 -13.465 9.886 1.00 78.19 115 PRO A C 1
ATOM 830 O O . PRO A 1 115 ? -10.125 -13.062 9.437 1.00 78.19 115 PRO A O 1
ATOM 833 N N . VAL A 1 116 ? -8.190 -14.166 9.159 1.00 82.12 116 VAL A N 1
ATOM 834 C CA . VAL A 1 116 ? -8.438 -14.559 7.769 1.00 82.12 116 VAL A CA 1
ATOM 835 C C . VAL A 1 116 ? -8.815 -16.035 7.737 1.00 82.12 116 VAL A C 1
ATOM 837 O O . VAL A 1 116 ? -8.027 -16.886 8.155 1.00 82.12 116 VAL A O 1
ATOM 840 N N . HIS A 1 117 ? -10.008 -16.339 7.235 1.00 82.69 117 HIS A N 1
ATOM 841 C CA . HIS A 1 117 ? -10.442 -17.699 6.945 1.00 82.69 117 HIS A CA 1
ATOM 842 C C . HIS A 1 117 ? -10.390 -17.934 5.436 1.00 82.69 117 HIS A C 1
ATOM 844 O O . HIS A 1 117 ? -10.859 -17.101 4.667 1.00 82.69 117 HIS A O 1
ATOM 850 N N . VAL A 1 118 ? -9.783 -19.044 5.015 1.00 82.38 118 VAL A N 1
ATOM 851 C CA . VAL A 1 118 ? -9.735 -19.454 3.606 1.00 82.38 118 VAL A CA 1
ATOM 852 C C . VAL A 1 118 ? -10.516 -20.750 3.476 1.00 82.38 118 VAL A C 1
ATOM 854 O O . VAL A 1 118 ? -10.116 -21.775 4.032 1.00 82.38 118 VAL A O 1
ATOM 857 N N . GLU A 1 119 ? -11.630 -20.694 2.762 1.00 79.69 119 GLU A N 1
ATOM 858 C CA . GLU A 1 119 ? -12.515 -21.831 2.551 1.00 79.69 119 GLU A CA 1
ATOM 859 C C . GLU A 1 119 ? -12.040 -22.714 1.382 1.00 79.69 119 GLU A C 1
ATOM 861 O O . GLU A 1 119 ? -11.325 -22.249 0.487 1.00 79.69 119 GLU A O 1
ATOM 866 N N . PRO A 1 120 ? -12.426 -24.006 1.348 1.00 75.31 120 PRO A N 1
ATOM 867 C CA . PRO A 1 120 ? -11.996 -24.938 0.300 1.00 75.31 120 PRO A CA 1
ATOM 868 C C . PRO A 1 120 ? -12.418 -24.550 -1.122 1.00 75.31 120 PRO A C 1
ATOM 870 O O . PRO A 1 120 ? -11.819 -25.014 -2.093 1.00 75.31 120 PRO A O 1
ATOM 873 N N . ASP A 1 121 ? -13.457 -23.734 -1.261 1.00 75.44 121 ASP A N 1
ATOM 874 C CA . ASP A 1 121 ? -13.944 -23.225 -2.544 1.00 75.44 121 ASP A CA 1
ATOM 875 C C . ASP A 1 121 ? -13.226 -21.940 -2.999 1.00 75.44 121 ASP A C 1
ATOM 877 O O . ASP A 1 121 ? -13.464 -21.457 -4.111 1.00 75.44 121 ASP A O 1
ATOM 881 N N . GLY A 1 122 ? -12.301 -21.445 -2.172 1.00 71.19 122 GLY A N 1
ATOM 882 C CA . GLY A 1 122 ? -11.471 -20.283 -2.431 1.00 71.19 122 GLY A CA 1
ATOM 883 C C . GLY A 1 122 ? -11.987 -18.985 -1.819 1.00 71.19 122 GLY A C 1
ATOM 884 O O . GLY A 1 122 ? -11.332 -17.971 -2.036 1.00 71.19 122 GLY A O 1
ATOM 885 N N . HIS A 1 123 ? -13.095 -18.968 -1.068 1.00 81.56 123 HIS A N 1
ATOM 886 C CA . HIS A 1 123 ? -13.510 -17.744 -0.372 1.00 81.56 123 HIS A CA 1
ATOM 887 C C . HIS A 1 123 ? -12.507 -17.358 0.711 1.00 81.56 123 HIS A C 1
ATOM 889 O O . HIS A 1 123 ? -12.041 -18.198 1.481 1.00 81.56 123 HIS A O 1
ATOM 895 N N . ILE A 1 124 ? -12.175 -16.068 0.763 1.00 86.31 124 ILE A N 1
ATOM 896 C CA . ILE A 1 124 ? -11.347 -15.491 1.817 1.00 86.31 124 ILE A CA 1
ATOM 897 C C . ILE A 1 124 ? -12.228 -14.539 2.610 1.00 86.31 124 ILE A C 1
ATOM 899 O O . ILE A 1 124 ? -12.568 -13.458 2.129 1.00 86.31 124 ILE A O 1
ATOM 903 N N . SER A 1 125 ? -12.608 -14.939 3.815 1.00 84.12 125 SER A N 1
ATOM 904 C CA . SER A 1 125 ? -13.549 -14.203 4.652 1.00 84.12 125 SER A CA 1
ATOM 905 C C . SER A 1 125 ? -12.907 -13.771 5.964 1.00 84.12 125 SER A C 1
ATOM 907 O O . SER A 1 125 ? -11.979 -14.401 6.483 1.00 84.12 125 SER A O 1
ATOM 909 N N . ASN A 1 126 ? -13.414 -12.668 6.506 1.00 81.56 126 ASN A N 1
ATOM 910 C CA . ASN A 1 126 ? -13.281 -12.374 7.921 1.00 81.56 126 ASN A CA 1
ATOM 911 C C . ASN A 1 126 ? -14.537 -12.924 8.621 1.00 81.56 126 ASN A C 1
ATOM 913 O O . ASN A 1 126 ? -15.605 -12.354 8.419 1.00 81.56 126 ASN A O 1
ATOM 917 N N . PRO A 1 127 ? -14.446 -13.966 9.469 1.00 70.19 127 PRO A N 1
ATOM 918 C CA . PRO A 1 127 ? -15.606 -14.567 10.141 1.00 70.19 127 PRO A CA 1
ATOM 919 C C . PRO A 1 127 ? -16.461 -13.596 10.968 1.00 70.19 127 PRO A C 1
ATOM 921 O O . PRO A 1 127 ? -17.577 -13.932 11.3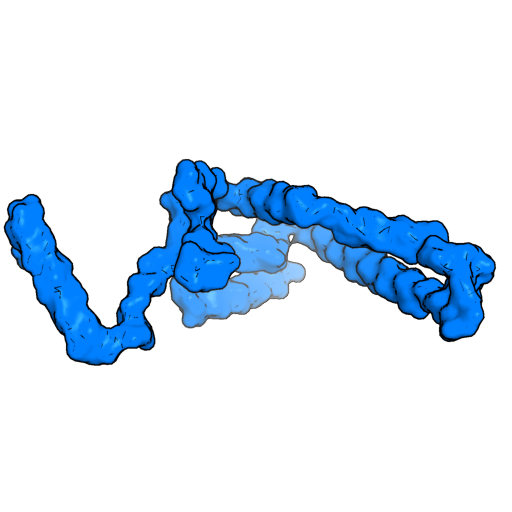51 1.00 70.19 127 PRO A O 1
ATOM 924 N N . SER A 1 128 ? -15.919 -12.426 11.313 1.00 67.88 128 SER A N 1
ATOM 925 C CA . SER A 1 128 ? -16.599 -11.383 12.084 1.00 67.88 128 SER A CA 1
ATOM 926 C C . SER A 1 128 ? -16.874 -10.101 11.289 1.00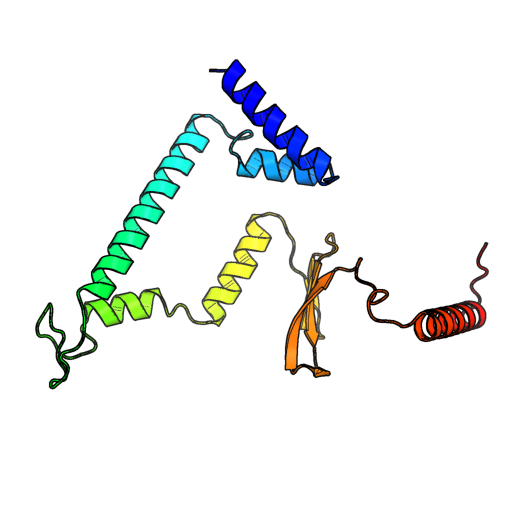 67.88 128 SER A C 1
ATOM 928 O O . SER A 1 128 ? -17.368 -9.131 11.866 1.00 67.88 128 SER A O 1
ATOM 930 N N . GLY A 1 129 ? -16.530 -10.064 9.999 1.00 73.06 129 GLY A N 1
ATOM 931 C CA . GLY A 1 129 ? -16.682 -8.897 9.133 1.00 73.06 129 GLY A CA 1
ATOM 932 C C . GLY A 1 129 ? -17.757 -9.106 8.075 1.00 73.06 129 GLY A C 1
ATOM 933 O O . GLY A 1 129 ? -18.027 -10.231 7.687 1.00 73.06 129 GLY A O 1
ATOM 934 N N . ALA A 1 130 ? -18.324 -8.001 7.591 1.00 77.06 130 ALA A N 1
ATOM 935 C CA . ALA A 1 130 ? -19.253 -8.009 6.463 1.00 77.06 130 ALA A CA 1
ATOM 936 C C . ALA A 1 130 ? -18.530 -8.023 5.105 1.00 77.06 130 ALA A C 1
ATOM 938 O O . ALA A 1 130 ? -19.180 -8.061 4.077 1.00 77.06 130 ALA A O 1
ATOM 939 N N . GLU A 1 131 ? -17.198 -7.938 5.077 1.00 81.19 131 GLU A N 1
ATOM 940 C CA . GLU A 1 131 ? -16.401 -7.904 3.849 1.00 81.19 131 GLU A CA 1
ATOM 941 C C . GLU A 1 131 ? -15.681 -9.235 3.636 1.00 81.19 131 GLU A C 1
ATOM 943 O O . GLU A 1 131 ? -15.002 -9.742 4.538 1.00 81.19 131 GLU A O 1
ATOM 948 N N . HIS A 1 132 ? -15.776 -9.774 2.424 1.00 86.19 132 HIS A N 1
ATOM 949 C CA . HIS A 1 132 ? -15.047 -10.970 2.019 1.00 86.19 132 HIS A CA 1
ATOM 950 C C . HIS A 1 132 ? -14.633 -10.909 0.545 1.00 86.19 132 HIS A C 1
ATOM 952 O O . HIS A 1 132 ? -15.126 -10.103 -0.245 1.00 86.19 132 HIS A O 1
ATOM 958 N N . ILE A 1 133 ? -13.669 -11.746 0.171 1.00 88.50 133 ILE A N 1
ATOM 959 C CA . ILE A 1 133 ? -13.150 -11.842 -1.191 1.00 88.50 133 ILE A CA 1
ATOM 960 C C . ILE A 1 133 ? -13.597 -13.178 -1.788 1.00 88.50 133 ILE A C 1
ATOM 962 O O . ILE A 1 133 ? -13.283 -14.241 -1.252 1.00 88.50 133 ILE A O 1
ATOM 966 N N . GLU A 1 134 ? -14.289 -13.127 -2.924 1.00 88.31 134 GLU A N 1
ATOM 967 C CA . GLU A 1 134 ? -14.755 -14.307 -3.664 1.00 88.31 134 GLU A CA 1
ATOM 968 C C . GLU A 1 134 ? -14.121 -14.390 -5.059 1.00 88.31 134 GLU A C 1
ATOM 970 O O . GLU A 1 134 ? -13.803 -13.371 -5.687 1.00 88.31 134 GLU A O 1
ATOM 975 N N . TRP A 1 135 ? -13.980 -15.603 -5.600 1.00 84.50 135 TRP A N 1
ATOM 976 C CA . TRP A 1 135 ? -13.643 -15.785 -7.012 1.00 84.50 135 TRP A CA 1
ATOM 977 C C . TRP A 1 135 ? -14.910 -15.804 -7.871 1.00 84.50 135 TRP A C 1
ATOM 979 O O . TRP A 1 135 ? -15.664 -16.781 -7.901 1.00 84.50 135 TRP A O 1
ATOM 989 N N . SER A 1 136 ? -15.110 -14.758 -8.670 1.00 83.06 136 SER A N 1
ATOM 990 C CA . SER A 1 136 ? -16.186 -14.737 -9.655 1.00 83.06 136 SER A CA 1
ATOM 991 C C . SER A 1 136 ? -15.821 -15.588 -10.863 1.00 83.06 136 SER A C 1
ATOM 993 O O . SER A 1 136 ? -15.050 -15.164 -11.726 1.00 83.06 136 SER A O 1
ATOM 995 N N . ARG A 1 137 ? -16.419 -16.778 -10.978 1.00 78.31 137 ARG A N 1
ATOM 996 C CA . ARG A 1 137 ? -16.214 -17.648 -12.152 1.00 78.31 137 ARG A CA 1
ATOM 997 C C . ARG A 1 137 ? -16.706 -17.012 -13.448 1.00 78.31 137 ARG A C 1
ATOM 999 O O . ARG A 1 137 ? -16.036 -17.131 -14.465 1.00 78.31 137 ARG A O 1
ATOM 1006 N N . ALA A 1 138 ? -17.843 -16.319 -13.399 1.00 76.19 138 ALA A N 1
ATOM 1007 C CA . ALA A 1 138 ? -18.414 -15.649 -14.565 1.00 76.19 138 ALA A CA 1
ATOM 1008 C C . ALA A 1 138 ? -17.499 -14.534 -15.096 1.00 76.19 138 ALA A C 1
ATOM 1010 O O . ALA A 1 138 ? -17.370 -14.368 -16.305 1.00 76.19 138 ALA A O 1
ATOM 1011 N N . ALA A 1 139 ? -16.843 -13.793 -14.195 1.00 78.00 139 ALA A N 1
ATOM 1012 C CA . ALA A 1 139 ? -15.940 -12.704 -14.561 1.00 78.00 139 ALA A CA 1
ATOM 1013 C C . ALA A 1 139 ? -14.458 -13.119 -14.637 1.00 78.00 139 ALA A C 1
ATOM 1015 O O . ALA A 1 139 ? -13.628 -12.295 -15.017 1.00 78.00 139 ALA A O 1
ATOM 1016 N N . GLY A 1 140 ? -14.116 -14.353 -14.249 1.00 84.38 140 GLY A N 1
ATOM 1017 C CA . GLY A 1 140 ? -12.739 -14.847 -14.187 1.00 84.38 140 GLY A CA 1
ATOM 1018 C C . GLY A 1 140 ? -11.819 -13.988 -13.315 1.00 84.38 140 GLY A C 1
ATOM 1019 O O . GLY A 1 140 ? -10.660 -13.790 -13.678 1.00 84.38 140 GLY A O 1
ATOM 1020 N N . ARG A 1 141 ? -12.333 -13.415 -12.216 1.00 87.56 141 ARG A N 1
ATOM 1021 C CA . ARG A 1 141 ? -11.569 -12.517 -11.334 1.00 87.56 141 ARG A CA 1
ATOM 1022 C C . ARG A 1 141 ? -12.040 -12.562 -9.882 1.00 87.56 141 ARG A C 1
ATOM 1024 O O . ARG A 1 141 ? -13.217 -12.800 -9.617 1.00 87.56 141 ARG A O 1
ATOM 1031 N N . TRP A 1 142 ? -11.128 -12.247 -8.966 1.00 86.69 142 TRP A N 1
ATOM 1032 C CA . TRP A 1 142 ? -11.431 -11.996 -7.557 1.00 86.69 142 TRP A CA 1
ATOM 1033 C C . TRP A 1 142 ? -12.259 -10.713 -7.396 1.00 86.69 142 TRP A C 1
ATOM 1035 O O . TRP A 1 142 ? -12.016 -9.730 -8.106 1.00 86.69 142 TRP A O 1
ATOM 1045 N N . ARG A 1 143 ? -13.234 -10.714 -6.483 1.00 86.62 143 ARG A N 1
ATOM 1046 C CA . ARG A 1 143 ? -14.075 -9.555 -6.143 1.00 86.62 143 ARG A CA 1
ATOM 1047 C C . ARG A 1 143 ? -14.142 -9.375 -4.632 1.00 86.62 143 ARG A C 1
ATOM 1049 O O . ARG A 1 143 ? -14.247 -10.363 -3.919 1.00 86.62 143 ARG A O 1
ATOM 1056 N N . LEU A 1 144 ? -14.102 -8.122 -4.186 1.00 89.25 144 LEU A N 1
ATOM 1057 C CA . LEU A 1 144 ? -14.518 -7.738 -2.839 1.00 89.25 144 LEU A CA 1
ATOM 1058 C C . LEU A 1 144 ? -16.049 -7.695 -2.817 1.00 89.25 144 LEU A C 1
ATOM 1060 O O . LEU A 1 144 ? -16.647 -7.096 -3.714 1.00 89.25 144 LEU A O 1
ATOM 1064 N N . VAL A 1 145 ? -16.647 -8.346 -1.830 1.00 85.38 145 VAL A N 1
ATOM 1065 C CA . VAL A 1 145 ? -18.091 -8.453 -1.624 1.00 85.38 145 VAL A CA 1
ATOM 1066 C C . VAL A 1 145 ? -18.405 -8.008 -0.207 1.00 85.38 145 VAL A C 1
ATOM 1068 O O . VAL A 1 145 ? -17.631 -8.274 0.715 1.00 85.38 145 VAL A O 1
ATOM 1071 N N . HIS A 1 146 ? -19.539 -7.332 -0.058 1.00 85.44 146 HIS A N 1
ATOM 1072 C CA . HIS A 1 146 ? -20.094 -6.944 1.227 1.00 85.44 146 HIS A CA 1
ATOM 1073 C C . HIS A 1 146 ? -21.353 -7.785 1.471 1.00 85.44 146 HIS A C 1
ATOM 1075 O O . HIS A 1 146 ? -22.214 -7.846 0.595 1.00 85.44 146 HIS A O 1
ATOM 1081 N N . ASP A 1 147 ? -21.494 -8.408 2.638 1.00 71.50 147 ASP A N 1
ATOM 1082 C CA . ASP A 1 147 ? -22.671 -9.209 3.015 1.00 71.50 147 ASP A CA 1
ATOM 1083 C C . ASP A 1 147 ? -23.970 -8.375 2.982 1.00 71.50 147 ASP A C 1
ATOM 1085 O O . ASP A 1 147 ? -25.060 -8.898 2.740 1.00 71.50 147 ASP A O 1
ATOM 1089 N N . ASP A 1 148 ? -23.839 -7.057 3.147 1.00 61.38 148 ASP A N 1
ATOM 1090 C CA . ASP A 1 148 ? -24.930 -6.082 3.084 1.00 61.38 148 ASP A CA 1
ATOM 1091 C C . ASP A 1 148 ? -25.329 -5.742 1.635 1.00 61.38 148 ASP A C 1
ATOM 1093 O O . ASP A 1 148 ? -26.444 -5.285 1.380 1.00 61.38 148 ASP A O 1
ATOM 1097 N N . GLU A 1 149 ? -24.448 -6.006 0.664 1.00 50.06 149 GLU A N 1
ATOM 1098 C CA . GLU A 1 149 ? -24.764 -5.984 -0.764 1.00 50.06 149 GLU A CA 1
ATOM 1099 C C . GLU A 1 149 ? -25.354 -7.339 -1.164 1.00 50.06 149 GLU A C 1
ATOM 1101 O O . GLU A 1 149 ? -24.886 -8.043 -2.063 1.00 50.06 149 GLU A O 1
ATOM 1106 N N . THR A 1 150 ? -26.480 -7.687 -0.538 1.00 48.84 150 THR A N 1
ATOM 1107 C CA . THR A 1 150 ? -27.457 -8.462 -1.295 1.00 48.84 150 THR A CA 1
ATOM 1108 C C . THR A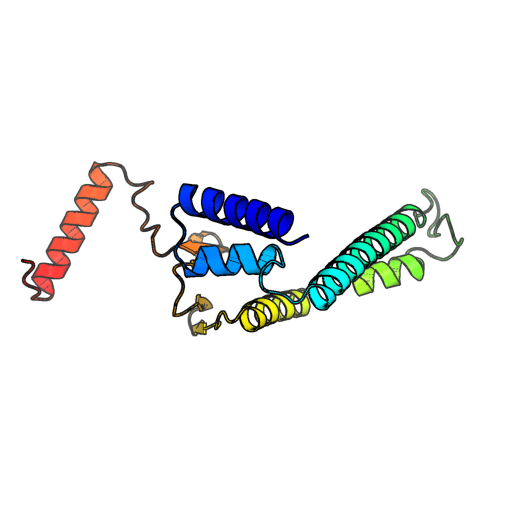 1 150 ? -27.789 -7.599 -2.503 1.00 48.84 150 THR A C 1
ATOM 1110 O O . THR A 1 150 ? -28.273 -6.485 -2.344 1.00 48.84 150 THR A O 1
ATOM 1113 N N . ASP A 1 151 ? -27.435 -8.092 -3.686 1.00 47.75 151 ASP A N 1
ATOM 1114 C CA . ASP A 1 151 ? -27.665 -7.538 -5.022 1.00 47.75 151 ASP A CA 1
ATOM 1115 C C . ASP A 1 151 ? -29.164 -7.209 -5.248 1.00 47.75 151 ASP A C 1
ATOM 1117 O O . ASP A 1 151 ? -29.890 -7.905 -5.962 1.00 47.75 151 ASP A O 1
ATOM 1121 N N . GLU A 1 152 ? -29.665 -6.202 -4.529 1.00 45.84 152 GLU A N 1
ATOM 1122 C CA . GLU A 1 152 ? -30.997 -5.601 -4.612 1.00 45.84 152 GLU A CA 1
ATOM 1123 C C . GLU A 1 152 ? -30.946 -4.314 -5.448 1.00 45.84 152 GLU A C 1
ATOM 1125 O O . GLU A 1 152 ? -31.975 -3.856 -5.939 1.00 45.84 152 GLU A O 1
ATOM 1130 N N . THR A 1 153 ? -29.760 -3.744 -5.677 1.00 49.34 153 THR A N 1
ATOM 1131 C CA . THR A 1 153 ? -29.566 -2.475 -6.398 1.00 49.34 153 THR A CA 1
ATOM 1132 C C . THR A 1 153 ? -29.485 -2.607 -7.922 1.00 49.34 153 THR A C 1
ATOM 1134 O O . THR A 1 153 ? -29.487 -1.585 -8.607 1.00 49.34 153 THR A O 1
ATOM 1137 N N . LEU A 1 154 ? -29.480 -3.826 -8.478 1.00 52.12 154 LEU A N 1
ATOM 1138 C CA . LEU A 1 154 ? -29.525 -4.071 -9.932 1.00 52.12 154 LEU A CA 1
ATOM 1139 C C . LEU A 1 154 ? -30.757 -4.854 -10.409 1.00 52.12 154 LEU A C 1
ATOM 1141 O O . LEU A 1 154 ? -30.884 -5.124 -11.605 1.00 52.12 154 LEU A O 1
ATOM 1145 N N . LEU A 1 155 ? -31.684 -5.193 -9.513 1.00 57.56 155 LEU A N 1
ATOM 1146 C CA . LEU A 1 155 ? -32.933 -5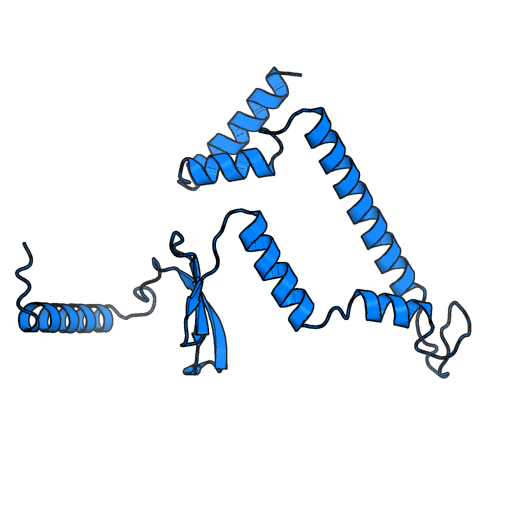.842 -9.898 1.00 57.56 155 LEU A CA 1
ATOM 1147 C C . LEU A 1 155 ? -33.968 -4.778 -10.260 1.00 57.56 155 LEU A C 1
ATOM 1149 O O . LEU A 1 155 ? -34.218 -3.840 -9.500 1.00 57.56 155 LEU A O 1
ATOM 1153 N N . THR A 1 156 ? -34.626 -4.935 -11.407 1.00 71.69 156 THR A N 1
ATOM 1154 C CA . THR A 1 156 ? -35.873 -4.200 -11.645 1.00 71.69 156 THR A CA 1
ATOM 1155 C C . THR A 1 156 ? -36.893 -4.582 -10.564 1.00 71.69 156 THR A C 1
ATOM 1157 O O . THR A 1 156 ? -36.810 -5.660 -9.970 1.00 71.69 156 THR A O 1
ATOM 1160 N N . ALA A 1 157 ? -37.881 -3.720 -10.298 1.00 70.00 157 ALA A N 1
ATOM 1161 C CA . ALA A 1 157 ? -38.913 -3.993 -9.288 1.00 70.00 157 ALA A CA 1
ATOM 1162 C C . ALA A 1 157 ? -39.580 -5.371 -9.485 1.00 70.00 157 ALA A C 1
ATOM 1164 O O . ALA A 1 157 ? -39.838 -6.089 -8.522 1.00 70.00 157 ALA A O 1
ATOM 1165 N N . GLU A 1 158 ? -39.760 -5.767 -10.746 1.00 70.75 158 GLU A N 1
ATOM 1166 C CA . GLU A 1 158 ? -40.298 -7.063 -11.154 1.00 70.75 158 GLU A CA 1
ATOM 1167 C C . GLU A 1 158 ? -39.371 -8.236 -10.781 1.00 70.75 158 GLU A C 1
ATOM 1169 O O . GLU A 1 158 ? -39.822 -9.256 -10.260 1.00 70.75 158 GLU A O 1
ATOM 1174 N N . GLN A 1 159 ? -38.058 -8.082 -10.967 1.00 71.50 159 GLN A N 1
ATOM 1175 C CA . GLN A 1 159 ? -37.072 -9.107 -10.612 1.00 71.50 159 GLN A CA 1
ATOM 1176 C C . GLN A 1 159 ? -36.903 -9.248 -9.092 1.00 71.50 159 GLN A C 1
ATOM 1178 O O . GLN A 1 159 ? -36.737 -10.361 -8.585 1.00 71.50 159 GLN A O 1
ATOM 1183 N N . ALA A 1 160 ? -36.995 -8.141 -8.349 1.00 69.25 160 ALA A N 1
ATOM 1184 C CA . ALA A 1 160 ? -36.980 -8.158 -6.889 1.00 69.25 160 ALA A CA 1
ATOM 1185 C C . ALA A 1 160 ? -38.227 -8.858 -6.319 1.00 69.25 160 ALA A C 1
ATOM 1187 O O . ALA A 1 160 ? -38.128 -9.646 -5.374 1.00 69.25 160 ALA A O 1
ATOM 1188 N N . GLU A 1 161 ? -39.401 -8.627 -6.913 1.00 75.75 161 GLU A N 1
ATOM 1189 C CA . GLU A 1 161 ? -40.645 -9.290 -6.514 1.00 75.75 161 GLU A CA 1
ATOM 1190 C C . GLU A 1 161 ? -40.628 -10.793 -6.828 1.00 75.75 161 GLU A C 1
ATOM 1192 O O . GLU A 1 161 ? -40.954 -11.604 -5.955 1.00 75.75 161 GLU A O 1
ATOM 1197 N N . ALA A 1 162 ? -40.143 -11.185 -8.009 1.00 71.94 162 ALA A N 1
ATOM 1198 C CA . ALA A 1 162 ? -39.972 -12.592 -8.373 1.00 71.94 162 ALA A CA 1
ATOM 1199 C C . ALA A 1 162 ? -39.045 -13.334 -7.393 1.00 71.94 162 ALA A C 1
ATOM 1201 O O . ALA A 1 162 ? -39.352 -14.444 -6.949 1.00 71.94 162 ALA A O 1
ATOM 1202 N N . ARG A 1 163 ? -37.945 -12.695 -6.980 1.00 69.38 163 ARG A N 1
ATOM 1203 C CA . ARG A 1 163 ? -36.987 -13.269 -6.026 1.00 69.38 163 ARG A CA 1
ATOM 1204 C C . ARG A 1 163 ? -37.567 -13.377 -4.608 1.00 69.38 163 ARG A C 1
ATOM 1206 O O . ARG A 1 163 ? -37.341 -14.382 -3.934 1.00 69.38 163 ARG A O 1
ATOM 1213 N N . ARG A 1 164 ? -38.379 -12.404 -4.169 1.00 74.50 164 ARG A N 1
ATOM 1214 C CA . ARG A 1 164 ? -39.121 -12.476 -2.890 1.00 74.50 164 ARG A CA 1
ATOM 1215 C C . ARG A 1 164 ? -40.149 -13.604 -2.881 1.00 74.50 164 ARG A C 1
ATOM 1217 O O . ARG A 1 164 ? -40.332 -14.253 -1.849 1.00 74.50 164 ARG A O 1
ATOM 1224 N N . LEU A 1 165 ? -40.820 -13.842 -4.006 1.00 73.00 165 LEU A N 1
ATOM 1225 C CA . LEU A 1 165 ? -41.776 -14.940 -4.148 1.00 73.00 165 LEU A CA 1
ATOM 1226 C C . LEU A 1 165 ? -41.078 -16.305 -4.130 1.00 73.00 165 LEU A C 1
ATOM 1228 O O . LEU A 1 165 ? -41.547 -17.193 -3.418 1.00 73.00 165 LEU A O 1
ATOM 1232 N N . ASP A 1 166 ? -39.939 -16.450 -4.814 1.00 76.56 166 ASP A N 1
ATOM 1233 C CA . ASP A 1 166 ? -39.127 -17.678 -4.774 1.00 76.56 166 ASP A CA 1
ATOM 1234 C C . ASP A 1 166 ? -38.599 -17.962 -3.358 1.00 76.56 166 ASP A C 1
ATOM 1236 O O . ASP A 1 166 ? -38.741 -19.072 -2.844 1.00 76.56 166 ASP A O 1
ATOM 1240 N N . TYR A 1 167 ? -38.094 -16.939 -2.662 1.00 64.56 167 TYR A N 1
ATOM 1241 C CA . TYR A 1 167 ? -37.662 -17.073 -1.269 1.00 64.56 167 TYR A CA 1
ATOM 1242 C C . TYR A 1 167 ? -38.815 -17.489 -0.340 1.00 64.56 167 TYR A C 1
ATOM 1244 O O . TYR A 1 167 ? -38.677 -18.436 0.436 1.00 64.56 167 TYR A O 1
ATOM 1252 N N . ARG A 1 168 ? -39.989 -16.850 -0.452 1.00 71.81 168 ARG A N 1
ATOM 1253 C CA . ARG A 1 168 ? -41.189 -17.233 0.318 1.00 71.81 168 ARG A CA 1
ATOM 1254 C C . ARG A 1 168 ? -41.635 -18.663 0.019 1.00 71.81 168 ARG A C 1
ATOM 1256 O O . ARG A 1 168 ? -42.052 -19.367 0.937 1.00 71.81 168 ARG A O 1
ATOM 1263 N N . ALA A 1 169 ? -41.552 -19.099 -1.236 1.00 69.88 169 ALA A N 1
ATOM 1264 C CA . ALA A 1 169 ? -41.888 -20.463 -1.628 1.00 69.88 169 ALA A CA 1
ATOM 1265 C C . ALA A 1 169 ? -40.915 -21.482 -1.015 1.00 69.88 169 ALA A C 1
ATOM 1267 O O . ALA A 1 169 ? -41.359 -22.484 -0.454 1.00 69.88 169 ALA A O 1
ATOM 1268 N N . ARG A 1 170 ? -39.608 -21.192 -1.035 1.00 69.94 170 ARG A N 1
ATOM 1269 C CA . ARG A 1 170 ? -38.572 -22.026 -0.403 1.00 69.94 170 ARG A CA 1
ATOM 1270 C C . ARG A 1 170 ? -38.733 -22.107 1.114 1.00 69.94 170 ARG A C 1
ATOM 1272 O O . ARG A 1 170 ? -38.637 -23.197 1.666 1.00 69.94 170 ARG A O 1
ATOM 1279 N N . MET A 1 171 ? -39.054 -20.994 1.774 1.00 67.19 171 MET A N 1
ATOM 1280 C CA . MET A 1 171 ? -39.284 -20.969 3.225 1.00 67.19 171 MET A CA 1
ATOM 1281 C C . MET A 1 171 ? -40.519 -21.778 3.639 1.00 67.19 171 MET A C 1
ATOM 1283 O O . MET A 1 171 ? -40.451 -22.538 4.603 1.00 67.19 171 MET A O 1
ATOM 1287 N N . ARG A 1 172 ? -41.616 -21.706 2.869 1.00 70.94 172 ARG A N 1
ATOM 1288 C CA . ARG A 1 172 ? -42.787 -22.576 3.091 1.00 70.94 172 ARG A CA 1
ATOM 1289 C C . ARG A 1 172 ? -42.465 -24.050 2.857 1.00 70.94 172 ARG A C 1
ATOM 1291 O O . ARG A 1 172 ? -42.909 -24.896 3.624 1.00 70.94 172 ARG A O 1
ATOM 1298 N N . ALA A 1 173 ? -41.692 -24.363 1.816 1.00 67.81 173 ALA A N 1
ATOM 1299 C CA . ALA A 1 173 ? -41.287 -25.736 1.514 1.00 67.81 173 ALA A CA 1
ATOM 1300 C C . ALA A 1 173 ? -40.349 -26.327 2.584 1.00 67.81 173 ALA A C 1
ATOM 1302 O O . ALA A 1 173 ? -40.376 -27.531 2.821 1.00 67.81 173 ALA A O 1
ATOM 1303 N N . ALA A 1 174 ? -39.560 -25.483 3.254 1.00 70.12 174 ALA A N 1
ATOM 1304 C CA . ALA A 1 174 ? -38.678 -25.869 4.352 1.00 70.12 174 ALA A CA 1
ATOM 1305 C C . ALA A 1 174 ? -39.388 -25.979 5.720 1.00 70.12 174 ALA A C 1
ATOM 1307 O O . ALA A 1 174 ? -38.729 -26.263 6.718 1.00 70.12 174 ALA A O 1
ATOM 1308 N N . GLY A 1 175 ? -40.710 -25.763 5.789 1.00 65.81 175 GLY A N 1
ATOM 1309 C CA . GLY A 1 175 ? -41.487 -25.862 7.031 1.00 65.81 175 GLY A CA 1
ATOM 1310 C C . GLY A 1 175 ? -41.247 -24.721 8.026 1.00 65.81 175 GLY A C 1
ATOM 1311 O O . GLY A 1 175 ? -41.564 -24.869 9.204 1.00 65.81 175 GLY A O 1
ATOM 1312 N N . GLY A 1 176 ? -40.675 -23.598 7.580 1.00 50.69 176 GLY A N 1
ATOM 1313 C CA . GLY A 1 176 ? -40.506 -22.411 8.412 1.00 50.69 176 GLY A CA 1
ATOM 1314 C C . GLY A 1 176 ? -41.782 -21.575 8.432 1.00 50.69 176 GLY A C 1
ATOM 1315 O O . GLY A 1 176 ? -42.094 -20.916 7.439 1.00 50.69 176 GLY A O 1
ATOM 1316 N N . ASP A 1 177 ? -42.496 -21.567 9.558 1.00 46.97 177 ASP A N 1
ATOM 1317 C CA . ASP A 1 177 ? -43.489 -20.528 9.836 1.00 46.97 177 ASP A CA 1
ATOM 1318 C C . ASP A 1 177 ? -42.754 -19.194 10.045 1.00 46.97 177 ASP A C 1
ATOM 1320 O O . ASP A 1 177 ? -41.900 -19.062 10.924 1.00 46.97 177 ASP A O 1
ATOM 1324 N N . LEU A 1 178 ? -43.065 -18.207 9.204 1.00 48.16 178 LEU A N 1
ATOM 1325 C CA . LEU A 1 178 ? -42.688 -16.813 9.435 1.00 48.16 178 LEU A CA 1
ATOM 1326 C C . LEU A 1 178 ? -43.748 -16.175 10.356 1.00 48.16 178 LEU A C 1
ATOM 1328 O O . LEU A 1 178 ? -44.933 -16.406 10.106 1.00 48.16 178 LEU A O 1
ATOM 1332 N N . PRO A 1 179 ? -43.368 -15.382 11.377 1.00 48.53 179 PRO A N 1
ATOM 1333 C CA . PRO A 1 179 ? -44.313 -14.530 12.100 1.00 48.53 179 PRO A CA 1
ATOM 1334 C C . PRO A 1 179 ? -44.903 -13.424 11.212 1.00 48.53 179 PRO A C 1
ATOM 1336 O O . PRO A 1 179 ? -44.221 -12.985 10.253 1.00 48.53 179 PRO A O 1
#

Organism: Streptomyces kasugaensis (NCBI:txid1946)

Secondary structure (DSSP, 8-state):
-HHHHHHHHHHHHHHHHHTT--HHHHHHHHHHTTTTS-HHHHHHHHHHHHHHHHHHHHHHHHHHH--B-SSSSBBTTT-PBSSPHHHHHHHHHHT--HHHHHHHHHHHHHHTT---EE-TTS-EE-TTSSEEEEEETTTTEEEEEETT--S-SSS-HHHHHHHHHHHHHHHHHTT----

pLDDT: mean 80.7, std 11.22, range [45.84, 95.5]

Radius of gyration: 25.76 Å; chains: 1; bounding box: 72×47×56 Å

Foldseek 3Di:
DVVVLVVVLVVLQVVCVVVVHDPVVSVVSCVVVVSPPDPVVVVVVVVVVVVVVVVVVVLVVLLVQFDADPPDQATPRPRHGPVDPSNVVSVVVVPCDPVNVVVVVQVVCVVVVQDWDADPQGKTDRPPAQWTWDQDPVVRDIDIGGVVPPVPPPDDPVRVVVVVVVVVVVCVVVVHDDD